Protein AF-A0A925SYL2-F1 (afdb_monomer_lite)

pLDDT: mean 78.51, std 11.13, range [44.0, 91.38]

Structure (mmCIF, N/CA/C/O backbone):
data_AF-A0A925SYL2-F1
#
_entry.id   AF-A0A925SYL2-F1
#
loop_
_atom_site.group_PDB
_atom_site.id
_atom_site.type_symbol
_atom_site.label_atom_id
_atom_site.label_alt_id
_atom_site.label_comp_id
_atom_site.label_asym_id
_atom_site.label_entity_id
_atom_site.label_seq_id
_atom_site.pdbx_PDB_ins_code
_atom_site.Cartn_x
_atom_site.Cartn_y
_atom_site.Cartn_z
_atom_site.occupancy
_atom_site.B_iso_or_equiv
_atom_site.auth_seq_id
_atom_site.auth_comp_id
_atom_site.auth_asym_id
_atom_site.auth_atom_id
_atom_site.pdbx_PDB_model_num
ATOM 1 N N . MET A 1 1 ? -22.681 26.764 27.206 1.00 44.00 1 MET A N 1
ATOM 2 C CA . MET A 1 1 ? -21.350 26.563 26.592 1.00 44.00 1 MET A CA 1
ATOM 3 C C . MET A 1 1 ? -20.836 25.223 27.103 1.00 44.00 1 MET A C 1
ATOM 5 O O . MET A 1 1 ? -20.367 25.174 28.219 1.00 44.00 1 MET A O 1
ATOM 9 N N . LEU A 1 2 ? -21.106 24.087 26.465 1.00 47.19 2 LEU A N 1
ATOM 10 C CA . LEU A 1 2 ? -20.362 23.642 25.291 1.00 47.19 2 LEU A CA 1
ATOM 11 C C . LEU A 1 2 ? -21.261 22.842 24.343 1.00 47.19 2 LEU A C 1
ATOM 13 O O . LEU A 1 2 ? -21.995 21.941 24.733 1.00 47.19 2 LEU A O 1
ATOM 17 N N . HIS A 1 3 ? -21.168 23.247 23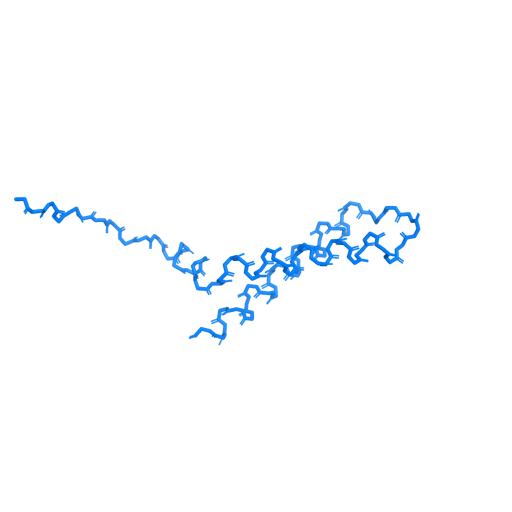.089 1.00 48.53 3 HIS A N 1
ATOM 18 C CA . HIS A 1 3 ? -21.787 22.712 21.894 1.00 48.53 3 HIS A CA 1
ATOM 19 C C . HIS A 1 3 ? -21.526 21.195 21.797 1.00 48.53 3 HIS A C 1
ATOM 21 O O . HIS A 1 3 ? -20.436 20.782 21.400 1.00 48.53 3 HIS A O 1
ATOM 27 N N . GLN A 1 4 ? -22.506 20.352 22.145 1.00 58.81 4 GLN A N 1
ATOM 28 C CA . GLN A 1 4 ? -22.538 18.976 21.646 1.00 58.81 4 GLN A CA 1
ATOM 29 C C . GLN A 1 4 ? -22.879 19.055 20.159 1.00 58.81 4 GLN A C 1
ATOM 31 O O . GLN A 1 4 ? -24.019 18.861 19.748 1.00 58.81 4 GLN A O 1
ATOM 36 N N . ALA A 1 5 ? -21.880 19.432 19.359 1.00 55.41 5 ALA A N 1
ATOM 37 C CA . ALA A 1 5 ? -21.917 19.208 17.933 1.00 55.41 5 ALA A CA 1
ATOM 38 C C . ALA A 1 5 ? -22.169 17.713 17.755 1.00 55.41 5 ALA A C 1
ATOM 40 O O . ALA A 1 5 ? -21.382 16.877 18.204 1.00 55.41 5 ALA A O 1
ATOM 41 N N . THR A 1 6 ? -23.289 17.389 17.132 1.00 56.75 6 THR A N 1
ATOM 42 C CA . THR A 1 6 ? -23.571 16.100 16.520 1.00 56.75 6 THR A CA 1
ATOM 43 C C . THR A 1 6 ? -22.530 15.869 15.424 1.00 56.75 6 THR A C 1
ATOM 45 O O . THR A 1 6 ? -22.800 16.001 14.234 1.00 56.75 6 THR A O 1
ATOM 48 N N . LEU A 1 7 ? -21.284 15.593 15.813 1.00 57.50 7 LEU A N 1
ATOM 49 C CA . LEU A 1 7 ? -20.255 15.160 14.889 1.00 57.50 7 LEU A CA 1
ATOM 50 C C . LEU A 1 7 ? -20.716 13.792 14.407 1.00 57.50 7 LEU A C 1
ATOM 52 O O . LEU A 1 7 ? -20.588 12.803 15.127 1.00 57.50 7 LEU A O 1
ATOM 56 N N . SER A 1 8 ? -21.328 13.771 13.221 1.00 64.06 8 SER A N 1
ATOM 57 C CA . SER A 1 8 ? -21.611 12.547 12.479 1.00 64.06 8 SER A CA 1
ATOM 58 C C . SER A 1 8 ? -20.405 11.623 12.653 1.00 64.06 8 SER A C 1
ATOM 60 O O . SER A 1 8 ? -19.279 12.102 12.446 1.00 64.06 8 SER A O 1
ATOM 62 N N . PRO A 1 9 ? -20.586 10.375 13.134 1.00 65.94 9 PRO A N 1
ATOM 63 C CA . PRO A 1 9 ? -19.453 9.505 13.396 1.00 65.94 9 PRO A CA 1
ATOM 64 C C . PRO A 1 9 ? -18.588 9.501 12.137 1.00 65.94 9 PRO A C 1
ATOM 66 O O . PRO A 1 9 ? -19.135 9.359 11.037 1.00 65.94 9 PRO A O 1
ATOM 69 N N . PRO A 1 10 ? -17.268 9.749 12.255 1.00 67.12 10 PRO A N 1
ATOM 70 C CA . PRO A 1 10 ? -16.410 9.779 11.085 1.00 67.12 10 PRO A CA 1
ATOM 71 C C . PRO A 1 10 ? -16.660 8.487 10.318 1.00 67.12 10 PRO A C 1
ATOM 73 O O . PRO A 1 10 ? -16.694 7.414 10.927 1.00 67.12 10 PRO A O 1
ATOM 76 N N . GLY A 1 11 ? -16.9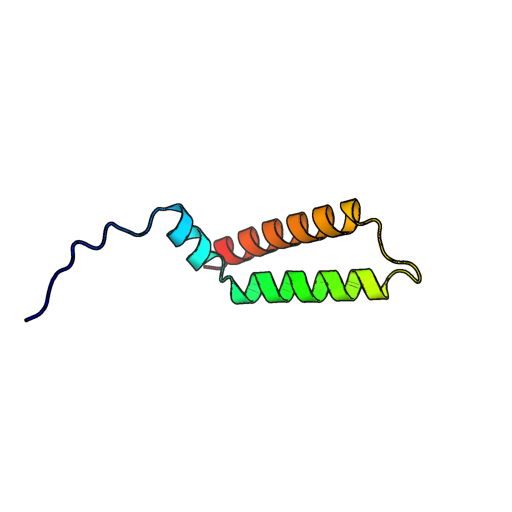29 8.615 9.015 1.00 79.56 11 GLY A N 1
ATOM 77 C CA . GLY A 1 11 ? -17.341 7.483 8.194 1.00 79.56 11 GLY A CA 1
ATOM 78 C C . GLY A 1 11 ? -16.406 6.297 8.418 1.00 79.56 11 GLY A C 1
ATOM 79 O O . GLY A 1 11 ? -15.209 6.484 8.633 1.00 79.56 11 GLY A O 1
ATOM 80 N N . VAL A 1 12 ? -16.951 5.083 8.379 1.00 80.19 12 VAL A N 1
ATOM 81 C CA . VAL A 1 12 ? -16.245 3.833 8.714 1.00 80.19 12 VAL A CA 1
ATOM 82 C C . VAL A 1 12 ? -14.870 3.729 8.030 1.00 80.19 12 VAL A C 1
ATOM 84 O O . VAL A 1 12 ? -13.904 3.278 8.638 1.00 80.19 12 VAL A O 1
ATOM 87 N N . ALA A 1 13 ? -14.735 4.251 6.808 1.00 77.38 13 ALA A N 1
ATOM 88 C CA . ALA A 1 13 ? -13.451 4.371 6.122 1.00 77.38 13 ALA A CA 1
ATOM 89 C C . ALA A 1 13 ? -12.401 5.154 6.936 1.00 77.38 13 ALA A C 1
ATOM 91 O O . ALA A 1 13 ? -11.292 4.671 7.134 1.00 77.38 13 ALA A O 1
ATOM 92 N N . VAL A 1 14 ? -12.733 6.342 7.449 1.00 76.06 14 VAL A N 1
ATOM 93 C CA . VAL A 1 14 ? -11.824 7.203 8.230 1.00 76.06 14 VAL A CA 1
ATOM 94 C C . VAL A 1 14 ? -11.397 6.532 9.539 1.00 76.06 14 VAL A C 1
ATOM 96 O O . VAL A 1 14 ? -10.268 6.730 9.985 1.00 76.06 14 VAL A O 1
ATOM 99 N N . GLN A 1 15 ? -12.270 5.719 10.140 1.00 75.19 15 GLN A N 1
ATOM 100 C CA . GLN A 1 15 ? -11.927 4.887 11.298 1.00 75.19 15 GLN A CA 1
ATOM 101 C C . GLN A 1 15 ? -10.845 3.866 10.921 1.00 75.19 15 GLN A C 1
ATOM 103 O O . GLN A 1 15 ? -9.780 3.860 11.534 1.00 75.19 15 GLN A O 1
ATOM 108 N N . PHE A 1 16 ? -11.044 3.094 9.847 1.00 73.62 16 PHE A N 1
ATOM 109 C CA . PHE A 1 16 ? -10.032 2.151 9.357 1.00 73.62 16 PHE A CA 1
ATOM 110 C C . PHE A 1 16 ? -8.706 2.839 8.993 1.00 73.62 16 PHE 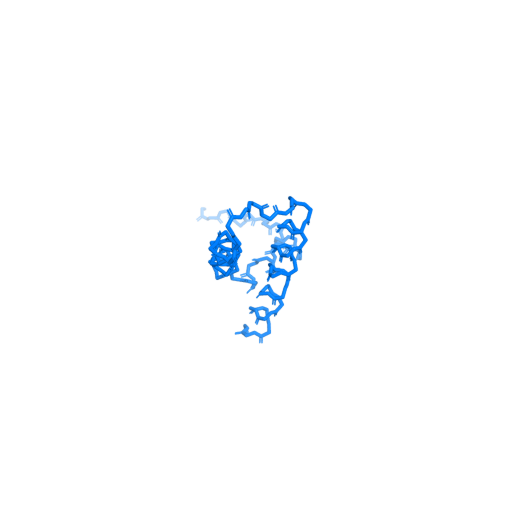A C 1
ATOM 112 O O . PHE A 1 16 ? -7.647 2.363 9.392 1.00 73.62 16 PHE A O 1
ATOM 119 N N . TRP A 1 17 ? -8.747 4.006 8.340 1.00 71.06 17 TRP A N 1
ATOM 120 C CA . TRP A 1 17 ? -7.552 4.809 8.031 1.00 71.06 17 TRP A CA 1
ATOM 121 C C . TRP A 1 17 ? -6.785 5.292 9.270 1.00 71.06 17 TRP A C 1
ATOM 123 O O . TRP A 1 17 ? -5.585 5.547 9.192 1.00 71.06 17 TRP A O 1
ATOM 133 N N . ARG A 1 18 ? -7.454 5.454 10.417 1.00 73.75 18 ARG A N 1
ATOM 134 C CA . ARG A 1 18 ? -6.795 5.796 11.686 1.00 73.75 18 ARG A CA 1
ATOM 135 C C . ARG A 1 18 ? -6.170 4.572 12.351 1.00 73.75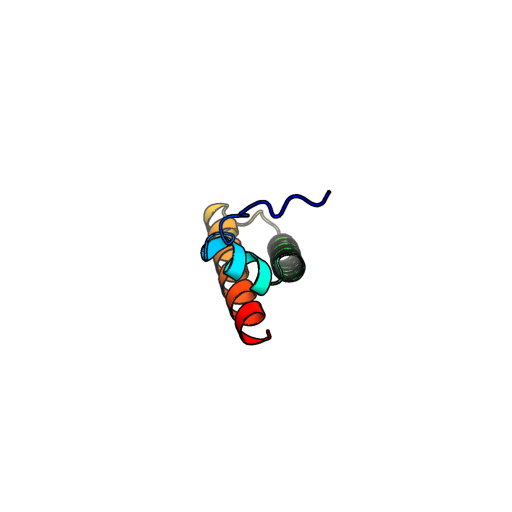 18 ARG A C 1
ATOM 137 O O . ARG A 1 18 ? -5.077 4.706 12.901 1.00 73.75 18 ARG A O 1
ATOM 144 N N . LEU A 1 19 ? -6.823 3.407 12.275 1.00 71.56 19 LEU A N 1
ATOM 145 C CA . LEU A 1 19 ? -6.270 2.147 12.788 1.00 71.56 19 LEU A CA 1
ATOM 146 C C . LEU A 1 19 ? -5.006 1.729 12.034 1.00 71.56 19 LEU A C 1
ATOM 148 O O . LEU A 1 19 ? -4.031 1.334 12.659 1.00 71.56 19 LEU A O 1
ATOM 152 N N . THR A 1 20 ? -4.942 1.915 10.714 1.00 73.31 20 THR A N 1
ATOM 153 C CA . THR A 1 20 ? -3.759 1.544 9.910 1.00 73.31 20 THR A CA 1
ATOM 154 C C . THR A 1 20 ? -2.501 2.375 10.204 1.00 73.31 20 THR A C 1
ATOM 156 O O . THR A 1 20 ? -1.497 2.234 9.511 1.00 73.31 20 THR A O 1
ATOM 159 N N . LYS A 1 21 ? -2.523 3.228 11.242 1.00 74.88 21 LYS A N 1
ATOM 160 C CA . LYS A 1 21 ? -1.401 4.022 11.759 1.00 74.88 21 LYS A CA 1
ATOM 161 C C . LYS A 1 21 ? -0.615 4.660 10.603 1.00 74.88 21 LYS A C 1
ATOM 163 O O . LYS A 1 21 ? 0.524 4.275 10.338 1.00 74.88 21 LYS A O 1
ATOM 168 N N . PRO A 1 22 ? -1.192 5.667 9.917 1.00 74.94 22 PRO A N 1
ATOM 169 C CA . PRO A 1 22 ? -0.755 6.128 8.590 1.00 74.94 22 PRO A CA 1
ATOM 170 C C . PRO A 1 22 ? 0.702 6.604 8.536 1.00 74.94 22 PRO A C 1
ATOM 172 O O . PRO A 1 22 ? 1.344 6.552 7.490 1.00 74.94 22 PRO A O 1
ATOM 175 N N . ARG A 1 23 ? 1.259 7.014 9.680 1.00 81.81 23 ARG A N 1
ATOM 176 C CA . ARG A 1 23 ? 2.681 7.353 9.807 1.00 81.81 23 ARG A CA 1
ATOM 177 C C . ARG A 1 23 ? 3.598 6.150 9.561 1.00 81.81 23 ARG A C 1
ATOM 179 O O . ARG A 1 23 ? 4.626 6.312 8.921 1.00 81.81 23 ARG A O 1
ATOM 186 N N . VAL A 1 24 ? 3.233 4.958 10.034 1.00 86.12 24 VAL 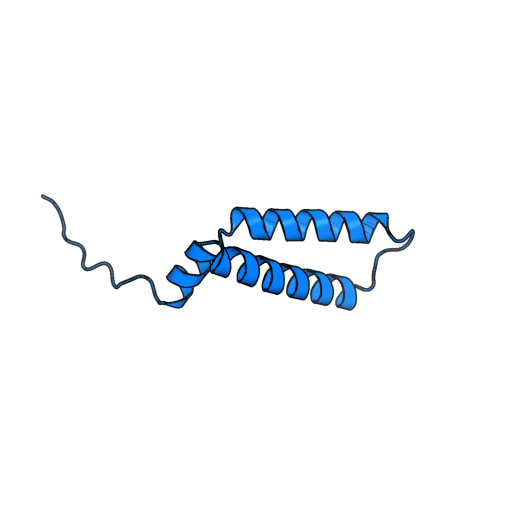A N 1
ATOM 187 C CA . VAL A 1 24 ? 4.036 3.734 9.872 1.00 86.12 24 VAL A CA 1
ATOM 188 C C . VAL A 1 24 ? 4.007 3.271 8.417 1.00 86.12 24 VAL A C 1
ATOM 190 O O . VAL A 1 24 ? 5.059 3.032 7.831 1.00 86.12 24 VAL A O 1
ATOM 193 N N . VAL A 1 25 ? 2.821 3.230 7.804 1.00 86.19 25 VAL A N 1
ATOM 194 C CA . VAL A 1 25 ? 2.659 2.837 6.393 1.00 86.19 25 VAL A CA 1
ATOM 195 C C . VAL A 1 25 ? 3.428 3.777 5.463 1.00 86.19 25 VAL A C 1
ATOM 197 O O . VAL A 1 25 ? 4.125 3.312 4.565 1.00 86.19 25 VAL A O 1
ATOM 200 N N . SER A 1 26 ? 3.383 5.091 5.712 1.00 85.31 26 SER A N 1
ATOM 201 C CA . SER A 1 26 ? 4.148 6.067 4.928 1.00 85.31 26 SER A CA 1
ATOM 202 C C . SER A 1 26 ? 5.661 5.851 5.021 1.00 85.31 26 SER A C 1
ATOM 204 O O . SER A 1 26 ? 6.353 6.036 4.022 1.00 85.31 26 SER A O 1
ATOM 206 N N . LEU A 1 27 ? 6.184 5.464 6.191 1.00 87.56 27 LEU A N 1
ATOM 207 C CA . LEU A 1 27 ? 7.610 5.168 6.358 1.00 87.56 27 LEU A CA 1
ATOM 208 C C . LEU A 1 27 ? 8.016 3.901 5.598 1.00 87.56 27 LEU A C 1
ATOM 210 O O . LEU A 1 27 ? 9.069 3.899 4.970 1.00 87.56 27 LEU A O 1
ATOM 214 N N . ILE A 1 28 ? 7.173 2.862 5.603 1.00 89.06 28 ILE A N 1
ATOM 215 C CA . ILE A 1 28 ? 7.415 1.609 4.866 1.00 89.06 28 ILE A CA 1
ATOM 216 C C . ILE A 1 28 ? 7.406 1.850 3.350 1.00 89.06 28 ILE A C 1
ATOM 218 O O . ILE A 1 28 ? 8.255 1.341 2.623 1.00 89.06 28 ILE A O 1
ATOM 222 N N . VAL A 1 29 ? 6.463 2.656 2.860 1.00 87.75 29 VAL A N 1
ATOM 223 C CA . VAL A 1 29 ? 6.414 3.048 1.447 1.00 87.75 29 VAL A CA 1
ATOM 224 C C . VAL A 1 29 ? 7.660 3.843 1.060 1.00 87.75 29 VAL A C 1
ATOM 226 O O . VAL A 1 29 ? 8.270 3.569 0.029 1.00 87.75 29 VAL A O 1
ATOM 229 N N . PHE A 1 30 ? 8.078 4.793 1.898 1.00 87.56 30 PHE A N 1
ATOM 230 C CA . PHE A 1 30 ? 9.280 5.583 1.651 1.00 87.56 30 PHE A CA 1
ATOM 231 C C . PHE A 1 30 ? 10.537 4.709 1.576 1.00 87.56 30 PHE A C 1
ATOM 233 O O . PHE A 1 30 ? 11.295 4.806 0.611 1.00 87.56 30 PHE A O 1
ATOM 240 N N . THR A 1 31 ? 10.742 3.812 2.544 1.00 88.38 31 THR A N 1
ATOM 241 C CA . THR A 1 31 ? 11.899 2.908 2.538 1.00 88.38 31 THR A CA 1
ATOM 242 C C . THR A 1 31 ? 11.888 1.970 1.334 1.00 88.38 31 THR A C 1
ATOM 244 O O . THR A 1 31 ? 12.938 1.753 0.731 1.00 88.38 31 THR A O 1
ATOM 247 N N . ALA A 1 32 ? 10.719 1.473 0.924 1.00 87.12 32 ALA A N 1
ATOM 248 C CA . ALA A 1 32 ? 10.582 0.639 -0.264 1.00 87.12 32 ALA A CA 1
ATOM 249 C C . ALA A 1 32 ? 10.942 1.372 -1.564 1.00 87.12 32 ALA A C 1
ATOM 251 O O . ALA A 1 32 ? 11.630 0.808 -2.414 1.00 87.12 32 ALA A O 1
ATOM 252 N N . VAL A 1 33 ? 10.514 2.630 -1.718 1.00 86.44 33 VAL A N 1
ATOM 253 C CA . VAL A 1 33 ? 10.853 3.449 -2.893 1.00 86.44 33 VAL A CA 1
ATOM 254 C C . VAL A 1 33 ? 12.358 3.696 -2.960 1.00 86.44 33 VAL A C 1
ATOM 256 O O . VAL A 1 33 ? 12.960 3.473 -4.007 1.00 86.44 33 VAL A O 1
ATOM 259 N N . ILE A 1 34 ? 12.988 4.085 -1.848 1.00 87.25 34 ILE A N 1
ATOM 260 C CA . ILE A 1 34 ? 14.445 4.280 -1.802 1.00 87.25 34 ILE A CA 1
ATOM 261 C C . ILE A 1 34 ? 15.183 2.970 -2.114 1.00 87.25 34 ILE A C 1
ATOM 263 O O . ILE A 1 34 ? 16.113 2.972 -2.916 1.00 87.25 34 ILE A O 1
ATOM 267 N N . GLY A 1 35 ? 14.740 1.840 -1.556 1.00 86.06 35 GLY A N 1
ATOM 268 C CA . GLY A 1 35 ? 15.306 0.524 -1.858 1.00 86.06 35 GLY A CA 1
ATOM 269 C C . GLY A 1 35 ? 15.196 0.145 -3.338 1.00 86.06 35 GLY A C 1
ATOM 270 O O . GLY A 1 35 ? 16.169 -0.332 -3.915 1.00 86.06 35 GLY A O 1
ATOM 271 N N . MET A 1 36 ? 14.056 0.415 -3.982 1.00 85.75 36 MET A N 1
ATOM 272 C CA . MET A 1 36 ? 13.870 0.173 -5.419 1.00 85.75 36 MET A CA 1
ATOM 273 C C . MET A 1 36 ? 14.777 1.046 -6.291 1.00 85.75 36 MET A C 1
ATOM 275 O O . MET A 1 36 ? 15.268 0.572 -7.312 1.00 85.75 36 MET A O 1
ATOM 279 N N . LEU A 1 37 ? 15.022 2.294 -5.887 1.00 83.69 37 LEU A N 1
ATOM 280 C CA . LEU A 1 37 ? 15.950 3.187 -6.585 1.00 83.69 37 LEU A CA 1
ATOM 281 C C . LEU A 1 37 ? 17.416 2.762 -6.410 1.00 83.69 37 LEU A C 1
ATOM 283 O O . LEU A 1 37 ? 18.208 2.955 -7.324 1.00 83.69 37 LEU A O 1
ATOM 287 N N . LEU A 1 38 ? 17.779 2.177 -5.264 1.00 85.69 38 LEU A N 1
ATOM 288 C CA . LEU A 1 38 ? 19.131 1.664 -5.009 1.00 85.69 38 LEU A CA 1
ATOM 289 C C . LEU A 1 38 ? 19.391 0.296 -5.658 1.00 85.69 38 LEU A C 1
ATOM 291 O O . LEU A 1 38 ? 20.536 -0.024 -5.966 1.00 85.69 38 LEU A O 1
ATOM 295 N N . ALA A 1 39 ? 18.354 -0.525 -5.842 1.00 84.12 39 ALA A N 1
ATOM 296 C CA . ALA A 1 39 ? 18.488 -1.895 -6.335 1.00 84.12 39 ALA A CA 1
ATOM 297 C C . ALA A 1 39 ? 18.862 -1.990 -7.823 1.00 84.12 39 ALA A C 1
ATOM 299 O O . ALA A 1 39 ? 19.430 -2.999 -8.241 1.00 84.12 39 ALA A O 1
ATOM 300 N N . ALA A 1 40 ? 18.546 -0.972 -8.628 1.00 75.88 40 ALA A N 1
ATOM 301 C CA . ALA A 1 40 ? 18.801 -0.976 -10.063 1.00 75.88 40 ALA A CA 1
ATOM 302 C C . ALA A 1 40 ? 19.599 0.267 -10.497 1.00 75.88 40 ALA A C 1
ATOM 304 O O . ALA A 1 40 ? 19.262 1.379 -10.100 1.00 75.88 40 ALA A O 1
ATOM 305 N N . PRO A 1 41 ? 20.608 0.122 -11.380 1.00 73.31 41 PRO A N 1
ATOM 306 C CA . PRO A 1 41 ? 21.357 1.256 -11.933 1.00 73.31 41 PRO A CA 1
ATOM 307 C C . PRO A 1 41 ? 20.533 2.106 -12.917 1.00 73.31 41 PRO A C 1
ATOM 309 O O . PRO A 1 41 ? 20.996 3.143 -13.385 1.00 73.31 41 PRO A O 1
ATOM 312 N N . THR A 1 42 ? 19.319 1.666 -13.253 1.00 77.31 42 THR A N 1
ATOM 313 C CA . THR A 1 42 ? 18.365 2.373 -14.112 1.00 77.31 42 THR A CA 1
ATOM 314 C C . THR A 1 42 ? 17.047 2.533 -13.367 1.00 77.31 42 THR A C 1
ATOM 316 O O . THR A 1 42 ? 16.706 1.708 -12.519 1.00 77.31 42 THR A O 1
ATOM 319 N N . LEU A 1 43 ? 16.308 3.603 -13.665 1.00 76.62 43 LEU A N 1
ATOM 320 C CA . LEU A 1 43 ? 15.021 3.860 -13.025 1.00 76.62 43 LEU A CA 1
ATOM 321 C C . LEU A 1 43 ? 14.058 2.687 -13.289 1.00 76.62 43 LEU A C 1
ATOM 323 O O . LEU A 1 43 ? 13.863 2.326 -14.455 1.00 76.62 43 LEU A O 1
ATOM 327 N N . PRO A 1 44 ? 13.435 2.107 -12.242 1.00 76.62 44 PRO A N 1
ATOM 328 C CA . PRO A 1 44 ? 12.436 1.065 -12.415 1.00 76.62 44 PRO A CA 1
ATOM 329 C C . PRO A 1 44 ? 11.306 1.543 -13.336 1.00 76.62 44 PRO A C 1
ATOM 331 O O . PRO A 1 44 ? 10.923 2.717 -13.268 1.00 76.62 44 PRO A O 1
ATOM 334 N N . PRO A 1 45 ? 10.716 0.654 -14.157 1.00 84.44 45 PRO A N 1
ATOM 335 C CA . PRO A 1 45 ? 9.532 0.986 -14.938 1.00 84.44 45 PRO A CA 1
ATOM 336 C C . PRO A 1 45 ? 8.462 1.603 -14.032 1.00 84.44 45 PRO A C 1
ATOM 338 O O . PRO A 1 45 ? 8.123 1.036 -12.992 1.00 84.44 45 PRO A O 1
ATOM 341 N N . THR A 1 46 ? 7.914 2.757 -14.416 1.00 81.75 46 THR A N 1
ATOM 342 C CA . THR A 1 46 ? 6.989 3.528 -13.563 1.00 81.75 46 THR A CA 1
ATOM 343 C C . THR A 1 46 ? 5.758 2.720 -13.149 1.00 81.75 46 THR A C 1
ATOM 345 O O . THR A 1 46 ? 5.302 2.836 -12.014 1.00 81.75 46 THR A O 1
ATOM 348 N N . GLY A 1 47 ? 5.269 1.829 -14.019 1.00 86.12 47 GLY A N 1
ATOM 349 C CA . GLY A 1 47 ? 4.194 0.890 -13.688 1.00 86.12 47 GLY A CA 1
ATOM 350 C C . GLY A 1 47 ? 4.565 -0.096 -12.574 1.00 86.12 47 GLY A C 1
ATOM 351 O O . GLY A 1 47 ? 3.753 -0.340 -11.686 1.00 86.12 47 GLY A O 1
ATOM 352 N N . LEU A 1 48 ? 5.801 -0.606 -12.570 1.00 85.44 48 LEU A N 1
ATOM 353 C CA . LEU A 1 48 ? 6.306 -1.490 -11.515 1.00 85.44 48 LEU A CA 1
ATOM 354 C C . LEU A 1 48 ? 6.475 -0.723 -10.201 1.00 85.44 48 LEU A C 1
ATOM 356 O O . LEU A 1 48 ? 6.066 -1.216 -9.156 1.00 85.44 48 LEU A O 1
ATOM 360 N N . LEU A 1 49 ? 7.018 0.497 -10.259 1.00 85.75 49 LEU A N 1
ATOM 361 C CA . LEU A 1 49 ? 7.188 1.352 -9.085 1.00 85.75 49 LEU A CA 1
ATOM 362 C C . LEU A 1 49 ? 5.842 1.626 -8.402 1.00 85.75 49 LEU A C 1
ATOM 364 O O . LEU A 1 49 ? 5.727 1.480 -7.187 1.00 85.75 49 LEU A O 1
ATOM 368 N N . VAL A 1 50 ? 4.813 1.977 -9.178 1.00 87.12 50 VAL A N 1
ATOM 369 C CA . VAL A 1 50 ? 3.464 2.239 -8.656 1.00 87.12 50 VAL A CA 1
ATOM 370 C C . VAL A 1 50 ? 2.820 0.958 -8.126 1.00 87.12 50 VAL A C 1
ATOM 372 O O . VAL A 1 50 ? 2.321 0.962 -7.003 1.00 87.12 50 VAL A O 1
ATOM 375 N N . ALA A 1 51 ? 2.869 -0.146 -8.878 1.00 89.50 51 ALA A N 1
ATOM 376 C CA . ALA A 1 51 ? 2.287 -1.420 -8.451 1.00 89.50 51 ALA A CA 1
ATOM 377 C C . ALA A 1 51 ? 2.949 -1.963 -7.173 1.00 89.50 51 ALA A C 1
ATOM 379 O O . ALA A 1 51 ? 2.253 -2.370 -6.243 1.00 89.50 51 ALA A O 1
ATOM 380 N N . ALA A 1 52 ? 4.281 -1.910 -7.092 1.00 88.25 52 ALA A N 1
ATOM 381 C CA . ALA A 1 52 ? 5.037 -2.325 -5.916 1.00 88.25 52 ALA A CA 1
ATOM 382 C C . ALA A 1 52 ? 4.733 -1.425 -4.715 1.00 88.25 52 ALA A C 1
ATOM 384 O O . ALA A 1 52 ? 4.436 -1.921 -3.631 1.00 88.25 52 ALA A O 1
ATOM 385 N N . THR A 1 53 ? 4.731 -0.105 -4.909 1.00 88.19 53 THR A N 1
ATOM 386 C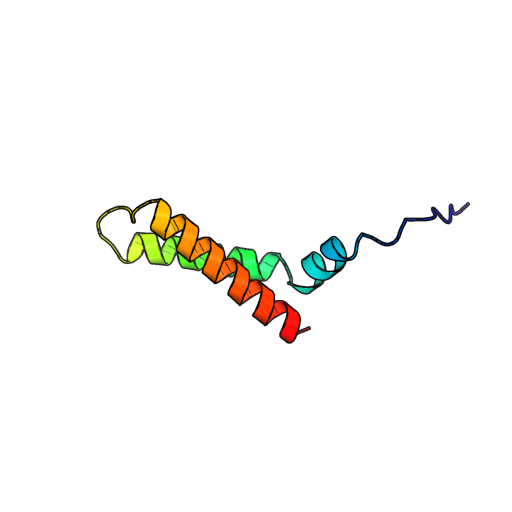 CA . THR A 1 53 ? 4.434 0.850 -3.836 1.00 88.19 53 THR A CA 1
ATOM 387 C C . THR A 1 53 ? 3.015 0.668 -3.294 1.00 88.19 53 THR A C 1
ATOM 389 O O . THR A 1 53 ? 2.819 0.657 -2.080 1.00 88.19 53 THR A O 1
ATOM 392 N N . LEU A 1 54 ? 2.029 0.463 -4.174 1.00 89.75 54 LEU A N 1
ATOM 393 C CA . LEU A 1 54 ? 0.647 0.183 -3.782 1.00 89.75 54 LEU A CA 1
ATOM 394 C C . LEU A 1 54 ? 0.521 -1.149 -3.040 1.00 89.75 54 LEU A C 1
ATOM 396 O O . LEU A 1 54 ? -0.119 -1.196 -1.993 1.00 89.75 54 LEU A O 1
ATOM 400 N N . GLY A 1 55 ? 1.155 -2.217 -3.532 1.00 89.50 55 GLY A N 1
ATOM 401 C CA . GLY A 1 55 ? 1.143 -3.519 -2.861 1.00 89.50 55 GLY A CA 1
ATOM 402 C C . GLY A 1 55 ? 1.749 -3.454 -1.458 1.00 89.50 55 GLY A C 1
ATOM 403 O O . GLY A 1 55 ? 1.166 -3.961 -0.501 1.00 89.50 55 GLY A O 1
ATOM 404 N N . ILE A 1 56 ? 2.875 -2.752 -1.315 1.00 91.38 56 ILE A N 1
ATOM 405 C CA . ILE A 1 56 ? 3.552 -2.552 -0.030 1.00 91.38 56 ILE A CA 1
ATOM 406 C C . ILE A 1 56 ? 2.690 -1.708 0.914 1.00 91.38 56 ILE A C 1
ATOM 408 O O . ILE A 1 56 ? 2.552 -2.063 2.083 1.00 91.38 56 ILE A O 1
ATOM 412 N N . ALA A 1 57 ? 2.054 -0.642 0.419 1.00 86.81 57 ALA A N 1
ATOM 413 C CA . ALA A 1 57 ? 1.141 0.178 1.212 1.00 86.81 57 ALA A CA 1
ATOM 414 C C . ALA A 1 57 ? -0.063 -0.628 1.729 1.00 86.81 57 ALA A C 1
ATOM 416 O O . ALA A 1 57 ? -0.439 -0.496 2.895 1.00 86.81 57 ALA A O 1
ATOM 417 N N . LEU A 1 58 ? -0.643 -1.489 0.885 1.00 86.94 58 LEU A N 1
ATOM 418 C CA . LEU A 1 58 ? -1.775 -2.344 1.246 1.00 86.94 58 LEU A CA 1
ATOM 419 C C . LEU A 1 58 ? -1.389 -3.394 2.296 1.00 86.94 58 LEU A C 1
ATOM 421 O O . LEU A 1 58 ? -2.086 -3.535 3.300 1.00 86.94 58 LEU A O 1
ATOM 425 N N . VAL A 1 59 ? -0.263 -4.089 2.106 1.00 88.62 59 VAL A N 1
ATOM 426 C CA . VAL A 1 59 ? 0.244 -5.085 3.066 1.00 88.62 59 VAL A CA 1
ATOM 427 C C . VAL A 1 59 ? 0.606 -4.433 4.400 1.00 88.62 59 VAL A C 1
ATOM 429 O O . VAL A 1 59 ? 0.220 -4.934 5.456 1.00 88.62 59 VAL A O 1
ATOM 432 N N . ALA A 1 60 ? 1.298 -3.292 4.370 1.00 86.69 60 ALA A N 1
ATOM 433 C CA . ALA A 1 60 ? 1.656 -2.543 5.570 1.00 86.69 60 ALA A CA 1
ATOM 434 C C . ALA A 1 60 ? 0.418 -2.047 6.331 1.00 86.69 60 ALA A C 1
ATOM 436 O O . ALA A 1 60 ? 0.378 -2.121 7.558 1.00 86.69 60 ALA A O 1
ATOM 437 N N . GLY A 1 61 ? -0.606 -1.576 5.611 1.00 82.75 61 GLY A N 1
ATOM 438 C CA . GLY A 1 61 ? -1.885 -1.180 6.195 1.00 82.75 61 GLY A CA 1
ATOM 439 C C . GLY A 1 61 ? -2.604 -2.351 6.864 1.00 82.75 61 GLY A C 1
ATOM 440 O O . GLY A 1 61 ? -3.051 -2.216 8.001 1.00 82.75 61 GLY A O 1
ATOM 441 N N . ALA A 1 62 ? -2.656 -3.514 6.207 1.00 84.00 62 ALA A N 1
ATOM 442 C CA . ALA A 1 62 ? -3.237 -4.725 6.784 1.00 84.00 62 ALA A CA 1
ATOM 443 C C . ALA A 1 62 ? -2.499 -5.149 8.065 1.00 84.00 62 ALA A C 1
ATOM 445 O O . ALA A 1 62 ? -3.131 -5.346 9.100 1.00 84.00 62 ALA A O 1
ATOM 446 N N . ALA A 1 63 ? -1.164 -5.207 8.034 1.00 84.25 63 ALA A N 1
ATOM 447 C CA . ALA A 1 63 ? -0.349 -5.549 9.201 1.00 84.25 63 ALA A CA 1
ATOM 448 C C . ALA A 1 63 ? -0.554 -4.571 10.372 1.00 84.25 63 ALA A C 1
ATOM 450 O O . ALA A 1 63 ? -0.677 -4.998 11.519 1.00 84.25 63 ALA A O 1
ATOM 451 N N . ALA A 1 64 ? -0.642 -3.267 10.091 1.00 82.44 64 ALA A N 1
ATOM 452 C CA . ALA A 1 64 ? -0.927 -2.262 11.110 1.00 82.44 64 ALA A CA 1
ATOM 453 C C . ALA A 1 64 ? -2.323 -2.447 11.722 1.00 82.44 64 ALA A C 1
ATOM 455 O O . ALA A 1 64 ? -2.446 -2.349 12.937 1.00 82.44 64 ALA A O 1
ATOM 456 N N . ALA A 1 65 ? -3.341 -2.767 10.915 1.00 79.00 65 ALA A N 1
ATOM 457 C CA . ALA A 1 65 ? -4.695 -3.033 11.401 1.00 79.00 65 ALA A CA 1
ATOM 458 C C . ALA A 1 65 ? -4.788 -4.288 12.288 1.00 79.00 65 ALA A C 1
ATOM 460 O O . ALA A 1 65 ? -5.545 -4.275 13.251 1.00 79.00 65 ALA A O 1
ATOM 461 N N . PHE A 1 66 ? -4.017 -5.345 11.998 1.00 76.12 66 PHE A N 1
ATOM 462 C CA . PHE A 1 66 ? -3.964 -6.554 12.837 1.00 76.12 66 PHE A CA 1
ATOM 463 C C . PHE A 1 66 ? -3.198 -6.359 14.153 1.00 76.12 66 PHE A C 1
ATOM 465 O O . PHE A 1 66 ? -3.442 -7.082 15.111 1.00 76.12 66 PHE A O 1
ATOM 472 N N . ASN A 1 67 ? -2.256 -5.414 14.193 1.00 79.25 67 ASN A N 1
ATOM 473 C CA . ASN A 1 67 ? -1.437 -5.112 15.372 1.00 79.25 67 ASN A CA 1
ATOM 474 C C . ASN A 1 67 ? -2.064 -4.031 16.286 1.00 79.25 67 ASN A C 1
ATOM 476 O O . ASN A 1 67 ? -1.398 -3.537 17.199 1.00 79.25 67 ASN A O 1
ATOM 480 N N . CYS A 1 68 ? -3.301 -3.611 16.006 1.00 61.91 68 CYS A N 1
ATOM 481 C CA . CYS A 1 68 ? -4.085 -2.704 16.850 1.00 61.91 68 CYS A CA 1
ATOM 482 C C . CYS A 1 68 ? -4.883 -3.488 17.888 1.00 61.91 68 CYS A C 1
ATOM 484 O O . CYS A 1 68 ? -4.928 -3.007 19.041 1.00 61.91 68 CYS A O 1
#

Radius of gyration: 17.28 Å; chains: 1; bounding box: 45×33×42 Å

Secondary structure (DSSP, 8-state):
--------PPPHHHHHHHHT-HHHHHHHHHHHHHHHHHH-SSPPPHHHHHHHHHHHHHHHHHHHHHT-

Foldseek 3Di:
DDDPPPPPPPPPVVVLVVQLVVVQLVVQLVVVLVVQPVVDPDRPDPVCNVVVSVVSSVVSSVVSNVVD

Sequence (68 aa):
MLHQATLSPPGVAVQFWRLTKPRVVSLIVFTAVIGMLLAAPTLPPTGLLVAATLGIALVAGAAAAFNC